Protein AF-A0A2U1T715-F1 (afdb_monomer)

Radius of gyration: 15.3 Å; Cα contacts (8 Å, |Δi|>4): 197; chains: 1; bounding box: 40×22×43 Å

Structure (mmCIF, N/CA/C/O backbone):
data_AF-A0A2U1T715-F1
#
_entry.id   AF-A0A2U1T715-F1
#
loop_
_atom_site.group_PDB
_atom_site.id
_atom_site.type_symbol
_atom_site.label_atom_id
_atom_site.label_alt_id
_atom_site.label_comp_id
_atom_site.label_asym_id
_atom_site.label_entity_id
_atom_site.label_seq_id
_atom_site.pdbx_PDB_ins_code
_atom_site.Cartn_x
_atom_site.Cartn_y
_atom_site.Cartn_z
_atom_site.occupancy
_atom_site.B_iso_or_equiv
_atom_site.auth_seq_id
_atom_site.auth_comp_id
_atom_site.auth_asym_id
_atom_site.auth_atom_id
_atom_site.pdbx_PDB_model_num
ATOM 1 N N . MET A 1 1 ? 4.500 11.982 -8.205 1.00 74.75 1 MET A N 1
ATOM 2 C CA . MET A 1 1 ? 3.132 11.442 -8.316 1.00 74.75 1 MET A CA 1
ATOM 3 C C . MET A 1 1 ? 2.761 10.855 -6.971 1.00 74.75 1 MET A C 1
ATOM 5 O O . MET A 1 1 ? 3.492 10.007 -6.495 1.00 74.75 1 MET A O 1
ATOM 9 N N . GLU A 1 2 ? 1.719 11.355 -6.326 1.00 87.44 2 GLU A N 1
ATOM 10 C CA . GLU A 1 2 ? 1.185 10.848 -5.057 1.00 87.44 2 GLU A CA 1
ATOM 11 C C . GLU A 1 2 ? -0.329 10.751 -5.237 1.00 87.44 2 GLU A C 1
ATOM 13 O O . GLU A 1 2 ? -0.912 11.623 -5.885 1.00 87.44 2 GLU A O 1
ATOM 18 N N 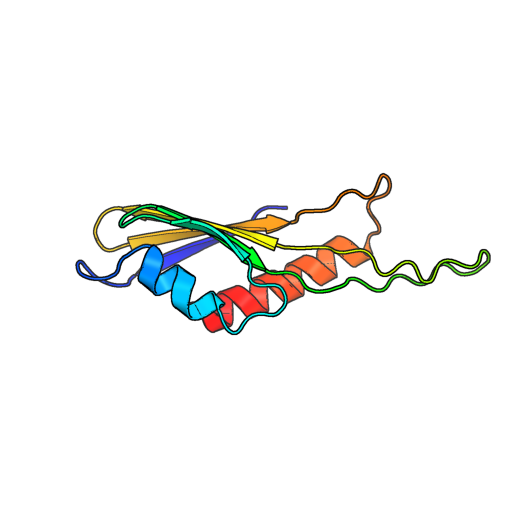. ARG A 1 3 ? -0.958 9.695 -4.716 1.00 91.19 3 ARG A N 1
ATOM 19 C CA . ARG A 1 3 ? -2.415 9.538 -4.763 1.00 91.19 3 ARG A CA 1
ATOM 20 C C . ARG A 1 3 ? -2.954 9.289 -3.370 1.00 91.19 3 ARG A C 1
ATOM 22 O O . ARG A 1 3 ? -2.522 8.351 -2.711 1.00 91.19 3 ARG A O 1
ATOM 29 N N . THR A 1 4 ? -3.938 10.080 -2.964 1.00 93.81 4 THR A N 1
ATOM 30 C CA . THR A 1 4 ? -4.639 9.888 -1.696 1.00 93.81 4 THR A CA 1
ATOM 31 C C . THR A 1 4 ? -6.092 9.529 -1.961 1.00 93.81 4 THR A C 1
ATOM 33 O O . THR A 1 4 ? -6.770 10.211 -2.726 1.00 93.81 4 THR A O 1
ATOM 36 N N . ILE A 1 5 ? -6.563 8.463 -1.319 1.00 93.25 5 ILE A N 1
ATOM 37 C CA . ILE A 1 5 ? -7.972 8.066 -1.301 1.00 93.25 5 ILE A CA 1
ATOM 38 C C . ILE A 1 5 ? -8.496 8.150 0.127 1.00 93.25 5 ILE A C 1
ATOM 40 O O . ILE A 1 5 ? -7.748 7.955 1.084 1.00 93.25 5 ILE A O 1
ATOM 44 N N . THR A 1 6 ? -9.785 8.435 0.272 1.00 92.38 6 THR A N 1
ATOM 45 C CA . THR A 1 6 ? -10.457 8.402 1.573 1.00 92.38 6 THR A CA 1
ATOM 46 C C . THR A 1 6 ? -11.412 7.221 1.594 1.00 92.38 6 THR A C 1
ATOM 48 O O . THR A 1 6 ? -12.193 7.043 0.662 1.00 92.38 6 THR A O 1
ATOM 51 N N . ILE A 1 7 ? -11.320 6.410 2.642 1.00 90.00 7 ILE A N 1
ATOM 52 C CA . ILE A 1 7 ? -12.157 5.234 2.863 1.00 90.00 7 ILE A CA 1
ATOM 53 C C . ILE A 1 7 ? -13.014 5.518 4.089 1.00 90.00 7 ILE A C 1
ATOM 55 O O . ILE A 1 7 ? -12.480 5.853 5.149 1.00 90.00 7 ILE A O 1
ATOM 59 N N . ASP A 1 8 ? -14.329 5.382 3.947 1.00 88.12 8 ASP A N 1
ATOM 60 C CA . ASP A 1 8 ? -15.231 5.353 5.094 1.00 88.12 8 ASP A CA 1
ATOM 61 C C . ASP A 1 8 ? -15.302 3.915 5.601 1.00 88.12 8 ASP A C 1
ATOM 63 O O . ASP A 1 8 ? -15.742 3.014 4.886 1.00 88.12 8 ASP A O 1
ATOM 67 N N . CYS A 1 9 ? -14.784 3.680 6.802 1.00 81.69 9 CYS A N 1
ATOM 68 C CA . CYS A 1 9 ? -14.758 2.349 7.398 1.00 81.69 9 CYS A CA 1
ATOM 69 C C . CYS A 1 9 ? -15.386 2.315 8.799 1.00 81.69 9 CYS A C 1
ATOM 71 O O . CYS A 1 9 ? -15.304 1.306 9.500 1.00 81.69 9 CYS A O 1
ATOM 73 N N . GLY A 1 10 ? -16.074 3.392 9.192 1.00 83.31 10 GLY A N 1
ATOM 74 C CA . GLY A 1 10 ? -16.755 3.491 10.478 1.00 83.31 10 GLY A CA 1
ATOM 75 C C . GLY A 1 10 ? -15.812 3.700 11.669 1.00 83.31 10 GLY A C 1
ATOM 76 O O . GLY A 1 10 ? -14.594 3.809 11.540 1.00 83.31 10 GLY A O 1
ATOM 77 N N . ARG A 1 11 ? -16.391 3.796 12.873 1.00 79.19 11 ARG A N 1
ATOM 78 C CA . ARG A 1 11 ? -15.646 4.114 14.108 1.00 79.19 11 ARG A CA 1
ATOM 79 C C . ARG A 1 11 ? -14.797 2.958 14.649 1.00 79.19 11 ARG A C 1
ATOM 81 O O . ARG A 1 11 ? -13.892 3.218 15.439 1.00 79.19 11 ARG A O 1
ATOM 88 N N . ASP A 1 12 ? -15.019 1.731 14.197 1.00 79.94 12 ASP A N 1
ATOM 89 C CA . ASP A 1 12 ? -14.314 0.555 14.726 1.00 79.94 12 ASP A CA 1
ATOM 90 C C . ASP A 1 12 ? -13.135 0.109 13.846 1.00 79.94 12 ASP A C 1
ATOM 92 O O . ASP A 1 12 ? -12.307 -0.692 14.267 1.00 79.94 12 ASP A O 1
ATOM 96 N N . CYS A 1 13 ? -13.007 0.665 12.641 1.00 82.00 13 CYS A N 1
ATOM 97 C CA . CYS A 1 13 ? -11.948 0.330 11.694 1.00 82.00 13 CYS A CA 1
ATOM 98 C C . CYS A 1 13 ? -10.607 0.961 12.070 1.00 82.00 13 CYS A C 1
ATOM 100 O O . CYS A 1 13 ? -10.483 2.178 12.159 1.00 82.00 13 CYS A O 1
ATOM 102 N N . THR A 1 14 ? -9.568 0.157 12.247 1.00 88.81 14 THR A N 1
ATOM 103 C CA . THR A 1 14 ? -8.212 0.638 12.539 1.00 88.81 14 THR A CA 1
ATOM 104 C C . THR A 1 14 ? -7.379 0.793 11.264 1.00 88.81 14 THR A C 1
ATOM 106 O O . THR A 1 14 ? -7.631 0.150 10.243 1.00 88.81 14 THR A O 1
ATOM 109 N N . ALA A 1 15 ? -6.309 1.590 11.316 1.00 89.25 15 ALA A N 1
ATOM 110 C CA . ALA A 1 15 ? -5.325 1.630 10.233 1.00 89.25 15 ALA A CA 1
ATOM 111 C C . ALA A 1 15 ? -4.711 0.239 9.966 1.00 89.25 15 ALA A C 1
ATOM 113 O O . ALA A 1 15 ? -4.387 -0.093 8.822 1.00 89.25 15 ALA A O 1
ATOM 114 N N . ALA A 1 16 ? -4.615 -0.604 11.001 1.00 88.56 16 ALA A N 1
ATOM 115 C CA . ALA A 1 16 ? -4.182 -1.992 10.885 1.00 88.56 16 ALA A CA 1
ATOM 116 C C . ALA A 1 16 ? -5.173 -2.864 10.089 1.00 88.56 16 ALA A C 1
ATOM 118 O O . ALA A 1 16 ? -4.735 -3.720 9.323 1.00 88.56 16 ALA A O 1
ATOM 119 N N . ASP A 1 17 ? -6.488 -2.642 10.198 1.00 89.44 17 ASP A N 1
ATOM 120 C CA . ASP A 1 17 ? -7.498 -3.353 9.395 1.00 89.44 17 ASP A CA 1
ATOM 121 C C . ASP A 1 17 ? -7.311 -3.107 7.901 1.00 89.44 17 ASP A C 1
ATOM 123 O O . ASP A 1 17 ? -7.289 -4.041 7.096 1.00 89.44 17 ASP A O 1
ATOM 127 N N . ILE A 1 18 ? -7.094 -1.846 7.540 1.00 89.19 18 ILE A N 1
ATOM 128 C CA . ILE A 1 18 ? -6.838 -1.439 6.158 1.00 89.19 18 ILE A CA 1
ATOM 129 C C . ILE A 1 18 ? -5.497 -2.013 5.688 1.00 89.19 18 ILE A C 1
ATOM 131 O O . ILE A 1 18 ? -5.408 -2.588 4.603 1.00 89.19 18 ILE A O 1
ATOM 135 N N . ALA A 1 19 ? -4.460 -1.947 6.528 1.00 90.69 19 ALA A N 1
ATOM 136 C CA . ALA A 1 19 ? -3.158 -2.533 6.225 1.00 90.69 19 ALA A CA 1
ATOM 137 C C . ALA A 1 19 ? -3.221 -4.059 6.037 1.00 90.69 19 ALA A C 1
ATOM 139 O O . ALA A 1 19 ? -2.446 -4.605 5.249 1.00 90.69 19 ALA A O 1
ATOM 140 N N . ARG A 1 20 ? -4.137 -4.755 6.724 1.00 89.56 20 ARG A N 1
ATOM 141 C CA . ARG A 1 20 ? -4.349 -6.201 6.570 1.00 89.56 20 ARG A CA 1
ATOM 142 C C . ARG A 1 20 ? -4.910 -6.570 5.201 1.00 89.56 20 ARG A C 1
ATOM 144 O O . ARG A 1 20 ? -4.466 -7.579 4.657 1.00 89.56 20 ARG A O 1
ATOM 151 N N . LYS A 1 21 ? -5.790 -5.752 4.606 1.00 90.12 21 LYS A N 1
ATOM 152 C CA . LYS A 1 21 ? -6.279 -5.972 3.226 1.00 90.12 21 LYS A CA 1
ATOM 153 C C . LYS A 1 21 ? -5.130 -6.027 2.213 1.00 90.12 21 LYS A C 1
ATOM 155 O O . LYS A 1 21 ? -5.199 -6.757 1.233 1.00 90.12 21 LYS A O 1
ATOM 160 N N . LEU A 1 22 ? -4.044 -5.304 2.488 1.00 90.69 22 LEU A N 1
ATOM 161 C CA . LEU A 1 22 ? -2.875 -5.207 1.615 1.00 90.69 22 LEU A CA 1
ATOM 162 C C . LEU A 1 22 ? -1.903 -6.391 1.748 1.00 90.69 22 LEU A C 1
ATOM 164 O O . LEU A 1 22 ? -0.974 -6.488 0.951 1.00 90.69 22 LEU A O 1
ATOM 168 N N . LYS A 1 23 ? -2.103 -7.313 2.705 1.00 91.06 23 LYS A N 1
ATOM 169 C CA . LYS A 1 23 ? -1.220 -8.483 2.903 1.00 91.06 23 LYS A CA 1
ATOM 170 C C . LYS A 1 23 ? -1.177 -9.431 1.707 1.00 91.06 23 LYS A C 1
ATOM 172 O O . LYS A 1 23 ? -0.174 -10.111 1.520 1.00 91.06 23 LYS A O 1
ATOM 177 N N . SER A 1 24 ? -2.244 -9.476 0.912 1.00 86.81 24 SER A N 1
ATOM 178 C CA . SER A 1 24 ? -2.320 -10.279 -0.315 1.00 86.81 24 SER A CA 1
ATOM 179 C C . SER A 1 24 ? -1.560 -9.659 -1.491 1.00 86.81 24 SER A C 1
ATOM 181 O O . SER A 1 24 ? -1.363 -10.311 -2.515 1.00 86.81 24 SER A O 1
ATOM 183 N N . VAL A 1 25 ? -1.127 -8.402 -1.367 1.00 89.25 25 VAL A N 1
ATOM 184 C CA . VAL A 1 25 ? -0.400 -7.704 -2.421 1.00 89.25 25 VAL A CA 1
ATOM 185 C C . VAL A 1 25 ? 1.056 -8.172 -2.436 1.00 89.25 25 VAL A C 1
ATOM 187 O O . VAL A 1 25 ? 1.713 -8.266 -1.397 1.00 89.25 25 VAL A O 1
ATOM 190 N N . SER A 1 26 ? 1.580 -8.446 -3.632 1.00 86.56 26 SER A N 1
ATOM 191 C CA . SER A 1 26 ? 2.982 -8.815 -3.846 1.00 86.56 26 SER A CA 1
ATOM 192 C C . SER A 1 26 ? 3.937 -7.846 -3.147 1.00 86.56 26 SER A C 1
ATOM 194 O O . SER A 1 26 ? 3.736 -6.631 -3.131 1.00 86.56 26 SER A O 1
ATOM 196 N N . GLY A 1 27 ? 4.991 -8.391 -2.536 1.00 84.25 27 GLY A N 1
ATOM 197 C CA . GLY A 1 27 ? 6.026 -7.592 -1.881 1.00 84.25 27 GLY A CA 1
ATOM 198 C C . GLY A 1 27 ? 5.556 -6.815 -0.647 1.00 84.25 27 GLY A C 1
ATOM 199 O O . GLY A 1 27 ? 6.226 -5.850 -0.268 1.00 84.25 27 GLY A O 1
ATOM 200 N N . TYR A 1 28 ? 4.433 -7.210 -0.031 1.00 90.50 28 TYR A N 1
ATOM 201 C CA . TYR A 1 28 ? 3.947 -6.610 1.208 1.00 90.50 28 TYR A CA 1
ATOM 202 C C . TYR A 1 28 ? 5.011 -6.642 2.316 1.00 90.50 28 TYR A C 1
ATOM 204 O O . TYR A 1 28 ? 5.592 -7.679 2.642 1.00 90.50 28 TYR A O 1
ATOM 212 N N . ARG A 1 29 ? 5.259 -5.481 2.918 1.00 90.38 29 ARG A N 1
ATOM 213 C CA . ARG A 1 29 ? 6.188 -5.286 4.030 1.00 90.38 29 ARG A CA 1
ATOM 214 C C . ARG A 1 29 ? 5.673 -4.201 4.959 1.00 90.38 29 ARG A C 1
ATOM 216 O O . ARG A 1 29 ? 5.619 -3.028 4.587 1.00 90.38 29 ARG A O 1
ATOM 223 N N . GLU A 1 30 ? 5.376 -4.581 6.191 1.00 92.19 30 GLU A N 1
ATOM 224 C CA . GLU A 1 30 ? 5.035 -3.648 7.262 1.00 92.19 30 GLU A CA 1
ATOM 225 C C . GLU A 1 30 ? 6.273 -2.812 7.634 1.00 92.19 30 GLU A C 1
ATOM 227 O O . GLU A 1 30 ? 7.397 -3.320 7.699 1.00 92.19 30 GLU A O 1
ATOM 232 N N . LYS A 1 31 ? 6.091 -1.500 7.817 1.00 91.69 31 LYS A N 1
ATOM 233 C CA . LYS A 1 31 ? 7.149 -0.584 8.278 1.00 91.69 31 LYS A CA 1
ATOM 234 C C . LYS A 1 31 ? 6.842 0.009 9.640 1.00 91.69 31 LYS A C 1
ATOM 236 O O . LYS A 1 31 ? 7.742 0.135 10.458 1.00 91.69 31 LYS A O 1
ATOM 241 N N . SER A 1 32 ? 5.593 0.388 9.857 1.00 90.94 32 SER A N 1
ATOM 242 C CA . SER A 1 32 ? 5.084 0.889 11.127 1.00 90.94 32 SER A CA 1
ATOM 243 C C . SER A 1 32 ? 3.587 0.628 11.149 1.00 90.94 32 SER A C 1
ATOM 245 O O . SER A 1 32 ? 2.947 0.725 10.105 1.00 90.94 32 SER A O 1
ATOM 247 N N . MET A 1 33 ? 3.031 0.261 12.296 1.00 91.19 33 MET A N 1
ATOM 248 C CA . MET A 1 33 ? 1.606 -0.016 12.415 1.00 91.19 33 MET A CA 1
ATOM 249 C C . MET A 1 33 ? 1.156 0.228 13.850 1.00 91.19 33 MET A C 1
ATOM 251 O O . MET A 1 33 ? 1.742 -0.306 14.789 1.00 91.19 33 MET A O 1
ATOM 255 N N . ASN A 1 34 ? 0.128 1.051 14.000 1.00 88.69 34 ASN A N 1
ATOM 256 C CA . ASN A 1 34 ? -0.615 1.275 15.228 1.00 88.69 34 ASN A CA 1
ATOM 257 C C . ASN A 1 34 ? -2.111 1.448 14.879 1.00 88.69 34 ASN A C 1
ATOM 259 O O . ASN A 1 34 ? -2.520 1.210 13.739 1.00 88.69 34 ASN A O 1
ATOM 263 N N . THR A 1 35 ? -2.935 1.811 15.862 1.00 85.69 35 THR A N 1
ATOM 264 C CA . THR A 1 35 ? -4.396 1.907 15.703 1.00 85.69 35 THR A CA 1
ATOM 265 C C . THR A 1 35 ? -4.825 2.950 14.668 1.00 85.69 35 THR A C 1
ATOM 267 O O . THR A 1 35 ? -5.721 2.675 13.870 1.00 85.69 35 THR A O 1
ATOM 270 N N . ASP A 1 36 ? -4.161 4.107 14.637 1.00 89.88 36 ASP A N 1
ATOM 271 C CA . ASP A 1 36 ? -4.572 5.262 13.824 1.00 89.88 36 ASP A CA 1
ATOM 272 C C . ASP A 1 36 ? -3.675 5.492 12.606 1.00 89.88 36 ASP A C 1
ATOM 274 O O . ASP A 1 36 ? -4.030 6.215 11.682 1.00 89.88 36 ASP A O 1
ATOM 278 N N . HIS A 1 37 ? -2.509 4.861 12.567 1.00 91.44 37 HIS A N 1
ATOM 279 C CA . HIS A 1 37 ? -1.506 5.056 11.542 1.00 91.44 37 HIS A CA 1
ATOM 280 C C . HIS A 1 37 ? -0.824 3.740 11.170 1.00 91.44 37 HIS A C 1
ATOM 282 O O . HIS A 1 37 ? -0.323 2.999 12.017 1.00 91.44 37 HIS A O 1
ATOM 288 N N . ALA A 1 38 ? -0.737 3.472 9.872 1.00 93.56 38 ALA A N 1
ATOM 289 C CA . ALA A 1 38 ? 0.013 2.343 9.348 1.00 93.56 38 ALA A CA 1
ATOM 290 C C . ALA A 1 38 ? 0.805 2.749 8.108 1.00 93.56 38 ALA A C 1
ATOM 292 O O . ALA A 1 38 ? 0.321 3.457 7.233 1.00 93.56 38 ALA A O 1
ATOM 293 N N . VAL A 1 39 ? 2.039 2.269 8.016 1.00 94.50 39 VAL A N 1
ATOM 294 C CA . VAL A 1 39 ? 2.890 2.408 6.840 1.00 94.50 39 VAL A CA 1
ATOM 295 C C . VAL A 1 39 ? 3.284 1.023 6.385 1.00 94.50 39 VAL A C 1
ATOM 297 O O . VAL A 1 39 ? 3.976 0.287 7.096 1.00 94.50 39 VAL A O 1
ATOM 300 N N . VAL A 1 40 ? 2.899 0.698 5.160 1.00 93.88 40 VAL A N 1
ATOM 301 C CA . VAL A 1 40 ? 3.281 -0.544 4.497 1.00 93.88 40 VAL A CA 1
ATOM 302 C C . VAL A 1 40 ? 3.954 -0.230 3.170 1.00 93.88 40 VAL A C 1
ATOM 304 O O . VAL A 1 40 ? 3.813 0.853 2.599 1.00 93.88 40 VAL A O 1
ATOM 307 N N . LYS A 1 41 ? 4.747 -1.173 2.683 1.00 91.75 41 LYS A N 1
ATOM 308 C CA . LYS A 1 41 ? 5.235 -1.185 1.310 1.00 91.75 41 LYS A CA 1
ATOM 309 C C . LYS A 1 41 ? 4.638 -2.380 0.605 1.00 91.75 41 LYS A C 1
ATOM 311 O O . LYS A 1 41 ? 4.578 -3.445 1.200 1.00 91.75 41 LYS A O 1
ATOM 316 N N . VAL A 1 42 ? 4.258 -2.204 -0.644 1.00 88.50 42 VAL A N 1
ATOM 317 C CA . VAL A 1 42 ? 3.893 -3.289 -1.553 1.00 88.50 42 VAL A CA 1
ATOM 318 C C . VAL A 1 42 ? 4.815 -3.199 -2.761 1.00 88.50 42 VAL A C 1
ATOM 320 O O . VAL A 1 42 ? 5.220 -2.105 -3.139 1.00 88.50 42 VAL A O 1
ATOM 323 N N . GLY A 1 43 ? 5.265 -4.326 -3.296 1.00 72.94 43 GLY A N 1
ATOM 324 C CA . GLY A 1 43 ? 6.404 -4.395 -4.204 1.00 72.94 43 GLY A CA 1
ATOM 325 C C . GLY A 1 43 ? 6.130 -5.268 -5.412 1.00 72.94 43 GLY A C 1
ATOM 326 O O . GLY A 1 43 ? 6.294 -6.482 -5.335 1.00 72.94 43 GLY A O 1
ATOM 327 N N . SER A 1 44 ? 5.790 -4.626 -6.527 1.00 74.94 44 SER A N 1
ATOM 328 C CA . SER A 1 44 ? 5.838 -5.221 -7.861 1.00 74.94 44 SER A CA 1
ATOM 329 C C . SER A 1 44 ? 7.196 -4.920 -8.509 1.00 74.94 44 SER A C 1
ATOM 331 O O . SER A 1 44 ? 7.796 -3.860 -8.289 1.00 74.94 44 SER A O 1
ATOM 333 N N . GLU A 1 45 ? 7.716 -5.869 -9.284 1.00 73.12 45 GLU A N 1
ATOM 334 C CA . GLU A 1 45 ? 8.917 -5.654 -10.089 1.00 73.12 45 GLU A CA 1
ATOM 335 C C . GLU A 1 45 ? 8.540 -4.913 -11.372 1.00 73.12 45 GLU A C 1
ATOM 337 O O . GLU A 1 45 ? 7.610 -5.307 -12.075 1.00 73.12 45 GLU A O 1
ATOM 342 N N . PHE A 1 46 ? 9.270 -3.844 -11.692 1.00 73.25 46 PHE A N 1
ATOM 343 C CA . PHE A 1 46 ? 9.147 -3.189 -12.986 1.00 73.25 46 PHE A CA 1
ATOM 344 C C . PHE A 1 46 ? 10.236 -3.727 -13.911 1.00 73.25 46 PHE A C 1
ATOM 346 O O . PHE A 1 46 ? 11.429 -3.483 -13.702 1.00 73.25 46 PHE A O 1
ATOM 353 N N . MET A 1 47 ? 9.827 -4.466 -14.941 1.00 67.81 47 MET A N 1
ATOM 354 C CA . MET A 1 47 ? 10.737 -4.944 -15.977 1.00 67.81 47 MET A CA 1
ATOM 355 C C . MET A 1 47 ? 10.830 -3.906 -17.096 1.00 67.81 47 MET A C 1
ATOM 357 O O . MET A 1 47 ? 9.896 -3.718 -17.875 1.00 67.81 47 MET A O 1
ATOM 361 N N . ALA A 1 48 ? 11.983 -3.249 -17.203 1.00 63.81 48 ALA A N 1
ATOM 362 C CA . ALA A 1 48 ? 12.313 -2.400 -18.339 1.00 63.81 48 ALA A CA 1
ATOM 363 C C . ALA A 1 48 ? 13.324 -3.123 -19.231 1.00 63.81 48 ALA A C 1
ATOM 365 O O . ALA A 1 48 ? 14.319 -3.648 -18.741 1.00 63.81 48 ALA A O 1
ATOM 366 N N . ARG A 1 49 ? 13.094 -3.118 -20.546 1.00 58.53 49 ARG A N 1
ATOM 367 C CA . ARG A 1 49 ? 14.083 -3.562 -21.532 1.00 58.53 49 ARG A CA 1
ATOM 368 C C . ARG A 1 49 ? 14.586 -2.341 -22.289 1.00 58.53 49 ARG A C 1
ATOM 370 O O . ARG A 1 49 ? 13.798 -1.682 -22.966 1.00 58.53 49 ARG A O 1
ATOM 377 N N . MET A 1 50 ? 15.878 -2.046 -22.181 1.00 56.09 50 MET A N 1
ATOM 378 C CA . MET A 1 50 ? 16.537 -1.078 -23.060 1.00 56.09 50 MET A CA 1
ATOM 379 C C . MET A 1 50 ? 17.077 -1.799 -24.297 1.00 56.09 50 MET A C 1
ATOM 381 O O . MET A 1 50 ? 17.680 -2.867 -24.196 1.00 56.09 50 MET A O 1
ATOM 385 N N . ILE A 1 51 ? 16.813 -1.244 -25.479 1.00 54.06 51 ILE A N 1
ATOM 386 C CA . ILE A 1 51 ? 17.329 -1.770 -26.747 1.00 54.06 51 ILE A CA 1
ATOM 387 C C . ILE A 1 51 ? 18.740 -1.196 -26.937 1.00 54.06 51 ILE A C 1
ATOM 389 O O . ILE A 1 51 ? 18.895 0.019 -26.963 1.00 54.06 51 ILE A O 1
ATOM 393 N N . GLY A 1 52 ? 19.755 -2.060 -27.055 1.00 55.19 52 GLY A N 1
ATOM 394 C CA . GLY A 1 52 ? 21.128 -1.680 -27.431 1.00 55.19 52 GLY A CA 1
ATOM 395 C C . GLY A 1 52 ? 22.222 -1.987 -26.401 1.00 55.19 52 GLY A C 1
ATOM 396 O O . GLY A 1 52 ? 23.374 -2.143 -26.785 1.00 55.19 52 GLY A O 1
ATOM 397 N N . VAL A 1 53 ? 21.885 -2.155 -25.120 1.00 50.06 53 VAL A N 1
ATOM 398 C CA . VAL A 1 53 ? 22.826 -2.568 -24.062 1.00 50.06 53 VAL A CA 1
ATOM 399 C C . VAL A 1 53 ? 22.087 -3.530 -23.135 1.00 50.06 53 VAL A C 1
ATOM 401 O O . VAL A 1 53 ? 20.966 -3.240 -22.723 1.00 50.06 53 VAL A O 1
ATOM 404 N N . TYR A 1 54 ? 22.671 -4.697 -22.855 1.00 48.28 54 TYR A N 1
ATOM 405 C CA . TYR A 1 54 ? 22.116 -5.722 -21.962 1.00 48.28 54 TYR A CA 1
ATOM 406 C C . TYR A 1 54 ? 21.682 -5.127 -20.619 1.00 48.28 54 TYR A C 1
ATOM 408 O O . TYR A 1 54 ? 22.519 -4.926 -19.747 1.00 48.28 54 TYR A O 1
ATOM 416 N N . ILE A 1 55 ? 20.388 -4.868 -20.427 1.00 51.19 55 ILE A N 1
ATOM 417 C CA . ILE A 1 55 ? 19.844 -4.487 -19.121 1.00 51.19 55 ILE A CA 1
ATOM 418 C C . ILE A 1 55 ? 18.468 -5.145 -18.968 1.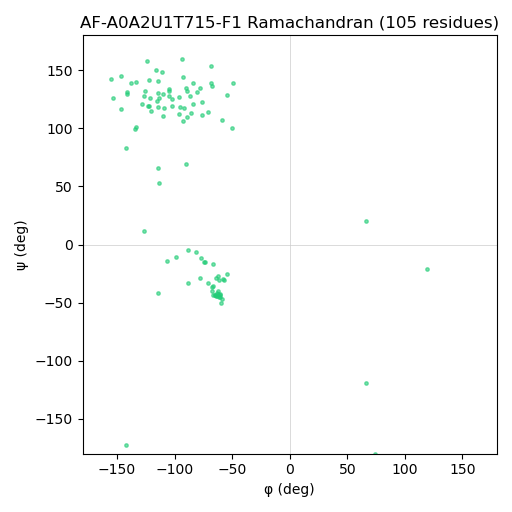00 51.19 55 ILE A C 1
ATOM 420 O O . ILE A 1 55 ? 17.430 -4.548 -19.241 1.00 51.19 55 ILE A O 1
ATOM 424 N N . THR A 1 56 ? 18.474 -6.410 -18.544 1.00 51.44 56 THR A N 1
ATOM 425 C CA . THR A 1 56 ? 17.382 -7.026 -17.776 1.00 51.44 56 THR A CA 1
ATOM 426 C C . THR A 1 56 ? 17.688 -6.804 -16.301 1.00 51.44 56 THR A C 1
ATOM 428 O O . THR A 1 56 ? 18.085 -7.723 -15.589 1.00 51.44 56 THR A O 1
ATOM 431 N N . THR A 1 57 ? 17.609 -5.561 -15.838 1.00 56.38 57 THR A N 1
ATOM 432 C CA . THR A 1 57 ? 17.687 -5.305 -14.400 1.00 56.38 57 THR A CA 1
ATOM 433 C C . THR A 1 57 ? 16.261 -5.289 -13.893 1.00 56.38 57 THR A C 1
ATOM 435 O O . THR A 1 57 ? 15.521 -4.347 -14.172 1.00 56.38 57 THR A O 1
ATOM 438 N N . ASN A 1 58 ? 15.859 -6.347 -13.187 1.00 61.94 58 ASN A N 1
ATOM 439 C CA . ASN A 1 58 ? 14.627 -6.319 -12.409 1.00 61.94 58 ASN A CA 1
ATOM 440 C C . ASN A 1 58 ? 14.771 -5.173 -11.411 1.00 61.94 58 ASN A C 1
ATOM 442 O O . ASN A 1 58 ? 15.579 -5.236 -10.482 1.00 61.94 58 ASN A O 1
ATOM 446 N N . TYR A 1 59 ? 14.052 -4.082 -11.657 1.00 70.50 59 TYR A N 1
ATOM 447 C CA . TYR A 1 59 ? 14.086 -2.930 -10.785 1.00 70.50 59 TYR A CA 1
ATOM 448 C C . TYR A 1 59 ? 12.909 -3.038 -9.817 1.00 70.50 59 TYR A C 1
ATOM 450 O O . TYR A 1 59 ? 11.744 -3.064 -10.219 1.00 70.50 59 TYR A O 1
ATOM 458 N N . THR A 1 60 ? 13.204 -3.118 -8.519 1.00 72.44 60 THR A N 1
ATOM 459 C CA . THR A 1 60 ? 12.153 -3.127 -7.502 1.00 72.44 60 THR A CA 1
ATOM 460 C C . THR A 1 60 ? 11.537 -1.732 -7.422 1.00 72.44 60 THR A C 1
ATOM 462 O O . THR A 1 60 ? 12.188 -0.784 -6.970 1.00 72.44 60 THR A O 1
ATOM 465 N N . ALA A 1 61 ? 10.266 -1.609 -7.802 1.00 79.31 61 ALA A N 1
ATOM 466 C CA . ALA A 1 61 ? 9.515 -0.357 -7.803 1.00 79.31 61 ALA A CA 1
ATOM 467 C C . ALA A 1 61 ? 8.355 -0.408 -6.787 1.00 79.31 61 ALA A C 1
ATOM 469 O O . ALA A 1 61 ? 7.192 -0.414 -7.188 1.00 79.31 61 ALA A O 1
ATOM 470 N N . PRO A 1 62 ? 8.625 -0.494 -5.466 1.00 86.56 62 PRO A N 1
ATOM 471 C CA . PRO A 1 62 ? 7.547 -0.626 -4.504 1.00 86.56 62 PRO A CA 1
ATOM 472 C C . PRO A 1 62 ? 6.695 0.640 -4.405 1.00 86.56 62 PRO A C 1
ATOM 474 O O . PRO A 1 62 ? 7.183 1.755 -4.578 1.00 86.56 62 PRO A O 1
ATOM 477 N N . VAL A 1 63 ? 5.437 0.477 -4.021 1.00 89.56 63 VAL A N 1
ATOM 478 C CA . VAL A 1 63 ? 4.550 1.549 -3.575 1.00 89.56 63 VAL A CA 1
ATOM 479 C C . VAL A 1 63 ? 4.590 1.603 -2.051 1.00 89.56 63 VAL A C 1
ATOM 481 O O . VAL A 1 63 ? 4.392 0.597 -1.369 1.00 89.56 63 VAL A O 1
ATOM 484 N N . LYS A 1 64 ? 4.868 2.781 -1.494 1.00 92.81 64 LYS A N 1
ATOM 485 C CA . LYS A 1 64 ? 4.684 3.063 -0.069 1.00 92.81 64 LYS A CA 1
ATOM 486 C C . LYS A 1 64 ? 3.243 3.507 0.135 1.00 92.81 64 LYS A C 1
ATOM 488 O O . LYS A 1 64 ? 2.801 4.448 -0.511 1.00 92.81 64 LYS A O 1
ATOM 493 N N . ILE A 1 65 ? 2.553 2.865 1.063 1.00 92.88 65 ILE A N 1
ATOM 494 C CA . ILE A 1 65 ? 1.183 3.191 1.437 1.00 92.88 65 ILE A CA 1
ATOM 495 C C . ILE A 1 65 ? 1.222 3.680 2.882 1.00 92.88 65 ILE A C 1
ATOM 497 O O . ILE A 1 65 ? 1.658 2.948 3.771 1.00 92.88 65 ILE A O 1
ATOM 501 N N . ALA A 1 66 ? 0.827 4.929 3.098 1.00 94.69 66 ALA A N 1
ATOM 502 C CA . ALA A 1 66 ? 0.619 5.515 4.412 1.00 94.69 66 ALA A CA 1
ATOM 503 C C . ALA A 1 66 ? -0.886 5.618 4.658 1.00 94.69 66 ALA A C 1
ATOM 505 O O . ALA A 1 66 ? -1.617 6.141 3.828 1.00 94.69 66 ALA A O 1
ATOM 506 N N . ILE A 1 67 ? -1.344 5.092 5.780 1.00 93.25 67 ILE A N 1
ATOM 507 C CA . ILE A 1 67 ? -2.741 5.069 6.193 1.00 9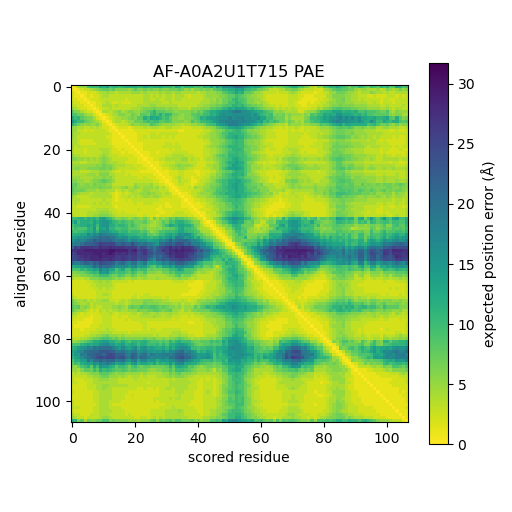3.25 67 ILE A CA 1
ATOM 508 C C . ILE A 1 67 ? -2.808 5.920 7.449 1.00 93.25 67 ILE A C 1
ATOM 510 O O . ILE A 1 67 ? -2.081 5.642 8.400 1.00 93.25 67 ILE A O 1
ATOM 514 N N . ASN A 1 68 ? -3.649 6.945 7.440 1.00 93.19 68 ASN A N 1
ATOM 515 C CA . ASN A 1 68 ? -3.896 7.807 8.584 1.00 93.19 68 ASN A CA 1
ATOM 516 C C . ASN A 1 68 ? -5.401 7.889 8.836 1.00 93.19 68 ASN A C 1
ATOM 518 O O . ASN A 1 68 ? -6.170 8.276 7.956 1.00 93.19 68 ASN A O 1
ATOM 522 N N . ARG A 1 69 ? -5.820 7.493 10.030 1.00 89.94 69 ARG A N 1
ATOM 523 C CA . ARG A 1 69 ? -7.208 7.487 10.456 1.00 89.94 69 ARG A CA 1
ATOM 524 C C . ARG A 1 69 ? -7.557 8.822 11.104 1.00 89.94 69 ARG A C 1
ATOM 526 O O . ARG A 1 69 ? -6.845 9.320 11.969 1.00 89.94 69 ARG A O 1
ATOM 533 N N . ASN A 1 70 ? -8.711 9.357 10.730 1.00 87.12 70 ASN A N 1
ATOM 534 C CA . ASN A 1 70 ? -9.320 10.512 11.363 1.00 87.12 70 ASN A CA 1
ATOM 535 C C . ASN A 1 70 ? -10.813 10.240 11.606 1.00 87.12 70 ASN A C 1
ATOM 537 O O . ASN A 1 70 ? -11.638 10.297 10.693 1.00 87.12 70 ASN A O 1
ATOM 541 N N . GLY A 1 71 ? -11.173 9.902 12.846 1.00 85.25 71 GLY A N 1
ATOM 542 C CA . GLY A 1 71 ? -12.562 9.606 13.198 1.00 85.25 71 GLY A CA 1
ATOM 543 C C . GLY A 1 71 ? -13.073 8.336 12.511 1.00 85.25 71 GLY A C 1
ATOM 544 O O . GLY A 1 71 ? -12.546 7.259 12.772 1.00 85.25 71 GLY A O 1
ATOM 545 N N . SER A 1 72 ? -14.117 8.440 11.686 1.00 86.81 72 SER A N 1
ATOM 546 C CA . SER A 1 72 ? -14.682 7.317 10.910 1.00 86.81 72 SER A CA 1
ATOM 547 C C . SER A 1 72 ? -14.033 7.117 9.537 1.00 86.81 72 SER A C 1
ATOM 549 O O . SER A 1 72 ? -14.368 6.170 8.829 1.00 86.81 72 SER A O 1
ATOM 551 N N . GLN A 1 73 ? -13.118 8.008 9.153 1.00 89.88 73 GLN A N 1
ATOM 552 C CA . GLN A 1 73 ? -12.481 7.996 7.845 1.00 89.88 73 GLN A CA 1
ATOM 553 C C . GLN A 1 73 ? -11.011 7.610 7.961 1.00 89.88 73 GLN A C 1
ATOM 555 O O . GLN A 1 73 ? -10.333 7.935 8.937 1.00 89.88 73 GLN A O 1
ATOM 560 N N . ALA A 1 74 ? -10.504 6.946 6.931 1.00 90.88 74 ALA A N 1
ATOM 561 C CA . ALA A 1 74 ? -9.087 6.690 6.763 1.00 90.88 74 ALA A CA 1
ATOM 562 C C . ALA A 1 74 ? -8.595 7.293 5.452 1.00 90.88 74 ALA A C 1
ATOM 564 O O . ALA A 1 74 ? -9.125 7.009 4.377 1.00 90.88 74 ALA A O 1
ATOM 565 N N . HIS A 1 75 ? -7.552 8.106 5.545 1.00 93.44 75 HIS A N 1
ATOM 566 C CA . HIS A 1 75 ? -6.836 8.651 4.406 1.00 93.44 75 HIS A CA 1
ATOM 567 C C . HIS A 1 75 ? -5.679 7.719 4.068 1.00 93.44 75 HIS A C 1
ATOM 569 O O . HIS A 1 75 ? -4.783 7.492 4.883 1.00 93.44 75 HIS A O 1
ATOM 575 N N . VAL A 1 76 ? -5.714 7.155 2.867 1.00 93.56 76 VAL A N 1
ATOM 576 C CA . VAL A 1 76 ? -4.695 6.242 2.364 1.00 93.56 76 VAL A CA 1
ATOM 577 C C . VAL A 1 76 ? -3.917 6.942 1.263 1.00 93.56 76 VAL A C 1
ATOM 579 O O . VAL A 1 76 ? -4.438 7.174 0.175 1.00 93.56 76 VAL A O 1
ATOM 582 N N . THR A 1 77 ? -2.661 7.259 1.546 1.00 95.00 77 THR A N 1
ATOM 583 C CA . THR A 1 77 ? -1.728 7.928 0.642 1.00 95.00 77 THR A CA 1
ATOM 584 C C . THR A 1 77 ? -0.754 6.917 0.045 1.00 95.00 77 THR A C 1
ATOM 586 O O . THR A 1 77 ? 0.024 6.275 0.753 1.00 95.00 77 THR A O 1
ATOM 589 N N . MET A 1 78 ? -0.775 6.791 -1.276 1.00 93.69 78 MET A N 1
ATOM 590 C CA . MET A 1 78 ? 0.083 5.934 -2.083 1.00 93.69 78 MET A CA 1
ATOM 591 C C . MET A 1 78 ? 1.179 6.772 -2.743 1.00 93.69 78 MET A C 1
ATOM 593 O O . MET A 1 78 ? 0.909 7.744 -3.450 1.00 93.69 78 MET A O 1
ATOM 597 N N . MET A 1 79 ? 2.430 6.379 -2.519 1.00 91.75 79 MET A N 1
ATOM 598 C CA . MET A 1 79 ? 3.620 7.046 -3.040 1.00 91.75 79 MET A CA 1
ATOM 599 C C . MET A 1 79 ? 4.497 6.040 -3.791 1.00 91.75 79 MET A C 1
ATOM 601 O O . MET A 1 79 ? 4.804 4.972 -3.247 1.00 91.75 79 MET A O 1
ATOM 605 N N . PRO A 1 80 ? 4.970 6.365 -5.002 1.00 88.94 80 PRO A N 1
ATOM 606 C CA . PRO A 1 80 ? 5.911 5.527 -5.713 1.00 88.94 80 PRO A CA 1
ATOM 607 C C . PRO A 1 80 ? 7.248 5.567 -4.971 1.00 88.94 80 PRO A C 1
ATOM 609 O O . PRO A 1 80 ? 7.693 6.616 -4.503 1.00 88.94 80 PRO A O 1
ATOM 612 N N . THR A 1 81 ? 7.911 4.422 -4.851 1.00 83.06 81 THR A N 1
ATOM 613 C CA . THR A 1 81 ? 9.275 4.364 -4.329 1.00 83.06 81 THR A CA 1
ATOM 614 C C . THR A 1 81 ? 10.178 3.754 -5.380 1.00 83.06 81 THR A C 1
ATOM 616 O O . THR A 1 81 ? 10.034 2.597 -5.760 1.00 83.06 81 THR A O 1
ATOM 619 N N . TYR A 1 82 ? 11.118 4.549 -5.873 1.00 72.62 82 TYR A N 1
ATOM 620 C CA . TYR A 1 82 ? 12.136 4.078 -6.792 1.00 72.62 82 TYR A CA 1
ATOM 621 C C . TYR A 1 82 ? 13.458 4.817 -6.564 1.00 72.62 82 TYR A C 1
ATOM 623 O O . TYR A 1 82 ? 13.498 5.985 -6.194 1.00 72.62 82 TYR A O 1
ATOM 631 N N . LYS A 1 83 ? 14.548 4.083 -6.750 1.00 61.50 83 LYS A N 1
ATOM 632 C CA . LYS A 1 83 ? 15.954 4.464 -6.735 1.00 61.50 83 LYS A CA 1
ATOM 633 C C . LYS A 1 83 ? 16.501 4.277 -8.152 1.00 61.50 83 LYS A C 1
ATOM 635 O O . LYS A 1 83 ? 17.469 3.552 -8.357 1.00 61.50 83 LYS A O 1
ATOM 640 N N . VAL A 1 84 ? 15.839 4.865 -9.144 1.00 63.50 84 VAL A N 1
ATOM 641 C CA . VAL A 1 84 ? 16.418 4.990 -10.485 1.00 63.50 84 VAL A CA 1
ATOM 642 C C . VAL A 1 84 ? 16.852 6.430 -10.692 1.00 63.50 84 VAL A C 1
ATOM 644 O O . VAL A 1 84 ? 16.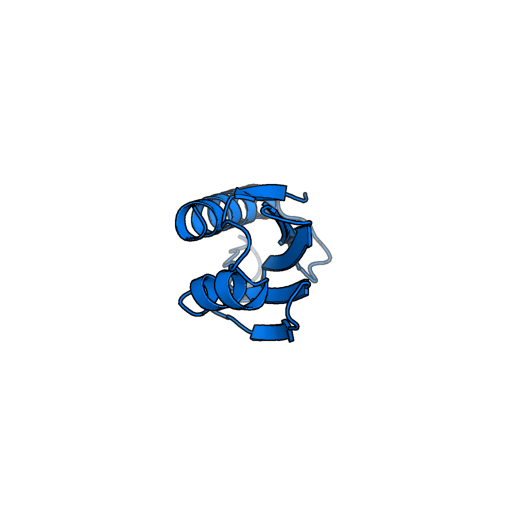095 7.353 -10.409 1.00 63.50 84 VAL A O 1
ATOM 647 N N . ALA A 1 85 ? 18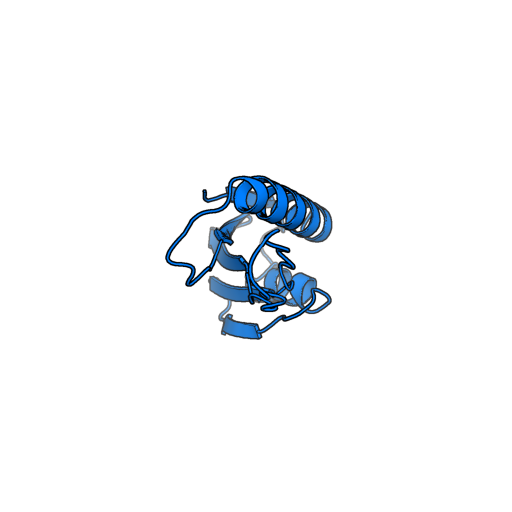.080 6.610 -11.181 1.00 56.72 85 ALA A N 1
ATOM 648 C CA . ALA A 1 85 ? 18.605 7.917 -11.577 1.00 56.72 85 ALA A CA 1
ATOM 649 C C . ALA A 1 85 ? 17.871 8.493 -12.805 1.00 56.72 85 ALA A C 1
ATOM 651 O O . ALA A 1 85 ? 17.945 9.689 -13.063 1.00 56.72 85 ALA A O 1
ATOM 652 N N . TYR A 1 86 ? 17.137 7.645 -13.535 1.00 57.34 86 TYR A N 1
ATOM 653 C CA . TYR A 1 86 ? 16.386 8.002 -14.730 1.00 57.34 86 TYR A CA 1
ATOM 654 C C . TYR A 1 86 ? 14.913 7.632 -14.557 1.00 57.34 86 TYR A C 1
ATOM 656 O O . TYR A 1 86 ? 14.573 6.462 -14.375 1.00 57.34 86 TYR A O 1
ATOM 664 N N . ALA A 1 87 ? 14.035 8.632 -14.627 1.00 57.50 87 ALA A N 1
ATOM 665 C CA . ALA A 1 87 ? 12.599 8.418 -14.730 1.00 57.50 87 ALA A CA 1
ATOM 666 C C . ALA A 1 87 ? 12.273 8.000 -16.171 1.00 57.50 87 ALA A C 1
ATOM 668 O O . ALA A 1 87 ? 12.424 8.791 -17.100 1.00 57.50 87 ALA A O 1
ATOM 669 N N . PHE A 1 88 ? 11.857 6.750 -16.378 1.00 66.31 88 PHE A N 1
ATOM 670 C C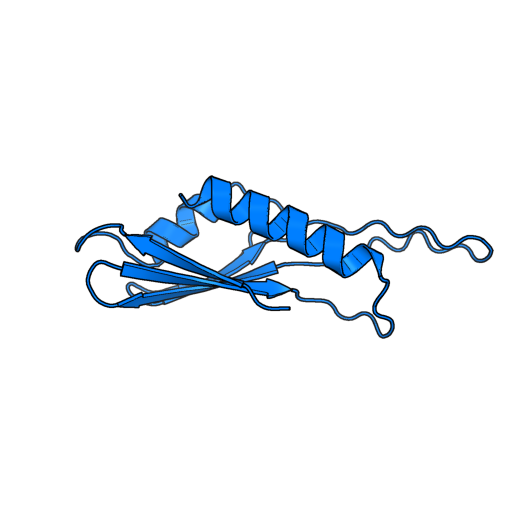A . PHE A 1 88 ? 11.363 6.331 -17.691 1.00 66.31 88 PHE A CA 1
ATOM 671 C C . PHE A 1 88 ? 9.881 6.712 -17.803 1.00 66.31 88 PHE A C 1
ATOM 673 O O . PHE A 1 88 ? 9.140 6.453 -16.857 1.00 66.31 88 PHE A O 1
ATOM 680 N N . PRO A 1 89 ? 9.397 7.215 -18.953 1.00 67.75 89 PRO A N 1
ATOM 681 C CA . PRO A 1 89 ? 7.980 7.563 -19.139 1.00 67.75 89 PRO A CA 1
ATOM 682 C C . PRO A 1 89 ? 7.001 6.417 -18.820 1.00 67.75 89 PRO A C 1
ATOM 684 O O . PRO A 1 89 ? 5.857 6.636 -18.445 1.00 67.75 89 PRO A O 1
ATOM 687 N N . LYS A 1 90 ? 7.458 5.162 -18.926 1.00 73.94 90 LYS A N 1
ATOM 688 C CA . LYS A 1 90 ?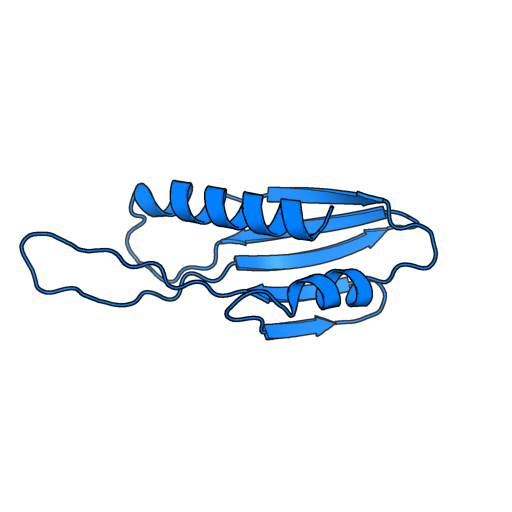 6.670 3.968 -18.587 1.00 73.94 90 LYS A CA 1
ATOM 689 C C . LYS A 1 90 ? 6.477 3.748 -17.075 1.00 73.94 90 LYS A C 1
ATOM 691 O O . LYS A 1 90 ? 5.601 2.969 -16.713 1.00 73.94 90 LYS A O 1
ATOM 696 N N . PHE A 1 91 ? 7.250 4.412 -16.207 1.00 77.56 91 PHE A N 1
ATOM 697 C CA . PHE A 1 91 ? 7.080 4.316 -14.749 1.00 77.56 91 PHE A CA 1
ATOM 698 C C . PHE A 1 91 ? 5.775 4.950 -14.285 1.00 77.56 91 PHE A C 1
ATOM 700 O O . PHE A 1 91 ? 5.122 4.390 -13.414 1.00 77.56 91 PHE A O 1
ATOM 707 N N . GLU A 1 92 ? 5.385 6.087 -14.865 1.00 81.06 92 GLU A N 1
ATOM 708 C CA . GLU A 1 92 ? 4.142 6.766 -14.486 1.00 81.06 92 GLU A CA 1
ATOM 709 C C . GLU A 1 92 ? 2.946 5.851 -14.724 1.00 81.06 92 GLU A C 1
ATOM 711 O O . GLU A 1 92 ? 2.197 5.573 -13.795 1.00 81.06 92 GLU A O 1
ATOM 716 N N . ARG A 1 93 ? 2.844 5.272 -15.926 1.00 84.94 93 ARG A N 1
ATOM 717 C CA . ARG A 1 93 ? 1.770 4.328 -16.254 1.00 84.94 93 ARG A CA 1
ATOM 718 C C . ARG A 1 93 ? 1.780 3.085 -15.361 1.00 84.94 93 ARG A C 1
ATOM 720 O O . ARG A 1 93 ? 0.730 2.680 -14.887 1.00 84.94 93 ARG A O 1
ATOM 727 N N . PHE A 1 94 ? 2.954 2.516 -15.089 1.00 85.94 94 PHE A N 1
ATOM 728 C CA . PHE A 1 94 ? 3.071 1.374 -14.179 1.00 85.94 94 PHE A CA 1
ATOM 729 C C . PHE A 1 94 ? 2.549 1.691 -12.771 1.00 85.94 94 PHE A C 1
ATOM 731 O O . PHE A 1 94 ? 1.791 0.911 -12.203 1.00 85.94 94 PHE A O 1
ATOM 738 N N . PHE A 1 95 ? 2.931 2.838 -12.204 1.00 88.31 95 PHE A N 1
ATOM 739 C CA . PHE A 1 95 ? 2.467 3.229 -10.874 1.00 88.31 95 PHE A CA 1
ATOM 740 C C . PHE A 1 95 ? 0.989 3.621 -10.859 1.00 88.31 95 PHE A C 1
ATOM 742 O O . PHE A 1 95 ? 0.315 3.351 -9.873 1.00 88.31 95 PHE A O 1
ATOM 749 N N . GLU A 1 96 ? 0.473 4.206 -11.936 1.00 89.06 96 GLU A N 1
ATOM 750 C CA . GLU A 1 96 ? -0.958 4.466 -12.118 1.00 89.06 96 GLU A CA 1
ATOM 751 C C . GLU A 1 96 ? -1.783 3.169 -12.123 1.00 89.06 96 GLU A C 1
ATOM 753 O O . GLU A 1 96 ? -2.796 3.073 -11.419 1.00 89.06 96 GLU A O 1
ATOM 758 N N . ASP A 1 97 ? -1.317 2.143 -12.841 1.00 89.31 97 ASP A N 1
ATOM 759 C CA . ASP A 1 97 ? -1.947 0.820 -12.870 1.00 89.31 97 ASP A CA 1
ATOM 760 C C . ASP A 1 97 ? -1.896 0.155 -11.478 1.00 89.31 97 ASP A C 1
ATOM 762 O O . ASP A 1 97 ? -2.903 -0.362 -10.985 1.00 89.31 97 ASP A O 1
ATOM 766 N N . GLU A 1 98 ? -0.750 0.228 -10.789 1.00 89.31 98 GLU A N 1
ATOM 767 C CA . GLU A 1 98 ? -0.601 -0.279 -9.418 1.00 89.31 98 GLU A CA 1
ATOM 768 C C . GLU A 1 98 ? -1.497 0.465 -8.417 1.00 89.31 98 GLU A C 1
ATOM 770 O O . GLU A 1 98 ? -2.162 -0.173 -7.601 1.00 89.31 98 GLU A O 1
ATOM 775 N N . PHE A 1 99 ? -1.573 1.797 -8.483 1.00 91.88 99 PHE A N 1
ATOM 776 C CA . PHE A 1 99 ? -2.440 2.592 -7.608 1.00 91.88 99 PHE A CA 1
ATOM 777 C C . PHE A 1 99 ? -3.907 2.247 -7.818 1.00 91.88 99 PHE A C 1
ATOM 779 O O . PHE A 1 99 ? -4.634 2.075 -6.843 1.00 91.88 99 PHE A O 1
ATOM 786 N N . THR A 1 100 ? -4.330 2.087 -9.070 1.00 91.75 100 THR A N 1
ATOM 787 C CA . THR A 1 100 ? -5.704 1.703 -9.410 1.00 91.75 100 THR A CA 1
ATOM 788 C C . THR A 1 100 ? -6.042 0.315 -8.861 1.00 91.75 100 THR A C 1
ATOM 790 O O . THR A 1 100 ? -7.111 0.117 -8.284 1.00 91.75 100 THR A O 1
ATOM 793 N N . ARG A 1 101 ? -5.112 -0.643 -8.961 1.00 90.56 101 ARG A N 1
ATOM 794 C CA . ARG A 1 101 ? -5.279 -1.991 -8.398 1.00 90.56 101 ARG A CA 1
ATOM 795 C C . ARG A 1 101 ? -5.371 -1.981 -6.871 1.00 90.56 101 ARG A C 1
ATOM 797 O O . ARG A 1 101 ? -6.211 -2.677 -6.306 1.00 90.56 101 ARG A O 1
ATOM 804 N N . ILE A 1 102 ? -4.514 -1.207 -6.203 1.00 91.06 102 ILE A N 1
ATOM 805 C CA . ILE A 1 102 ? -4.524 -1.061 -4.740 1.00 91.06 102 ILE A CA 1
ATOM 806 C C . ILE A 1 102 ? -5.823 -0.388 -4.286 1.00 91.06 102 ILE A C 1
ATOM 808 O O . ILE A 1 102 ? -6.454 -0.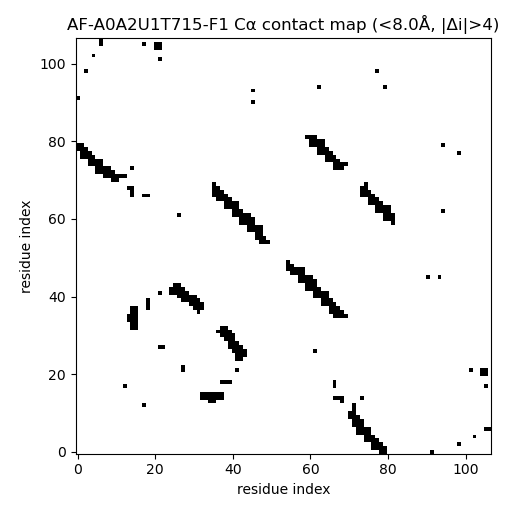844 -3.338 1.00 91.06 102 ILE A O 1
ATOM 812 N N . GLU A 1 103 ? -6.256 0.661 -4.979 1.00 91.38 103 GLU A N 1
ATOM 813 C CA . GLU A 1 103 ? -7.506 1.361 -4.695 1.00 91.38 103 GLU A CA 1
ATOM 814 C C . GLU A 1 103 ? -8.724 0.436 -4.825 1.00 91.38 103 GLU A C 1
ATOM 816 O O . GLU A 1 103 ? -9.576 0.428 -3.938 1.00 91.38 103 GLU A O 1
ATOM 821 N N . ALA A 1 104 ? -8.775 -0.390 -5.874 1.00 90.25 104 ALA A N 1
ATOM 822 C CA . ALA A 1 104 ? -9.839 -1.372 -6.075 1.00 90.25 104 ALA A CA 1
ATOM 823 C C . ALA A 1 104 ? -9.876 -2.467 -4.993 1.00 90.25 104 ALA A C 1
ATOM 825 O O . ALA A 1 104 ? -10.940 -3.004 -4.715 1.00 90.25 104 ALA A O 1
ATOM 826 N N . LEU A 1 105 ? -8.734 -2.801 -4.382 1.00 89.62 105 LEU A N 1
ATOM 827 C CA . LEU A 1 105 ? -8.654 -3.764 -3.277 1.00 89.62 105 LEU A CA 1
ATOM 828 C C . LEU A 1 105 ? -9.106 -3.166 -1.934 1.00 89.62 105 LEU A C 1
ATOM 830 O O . LEU A 1 105 ? -9.513 -3.889 -1.022 1.00 89.62 105 LEU A O 1
ATOM 834 N N . LEU A 1 106 ? -8.941 -1.853 -1.774 1.00 86.88 106 LEU A N 1
ATOM 835 C CA . LEU A 1 106 ? -9.198 -1.160 -0.517 1.00 86.88 106 LEU A CA 1
ATOM 836 C C . LEU A 1 106 ? -10.651 -0.698 -0.364 1.00 86.88 106 LEU A C 1
ATOM 838 O O . LEU A 1 106 ? -11.144 -0.703 0.773 1.00 86.88 106 LEU A O 1
ATOM 842 N N . LYS A 1 107 ? -11.294 -0.327 -1.477 1.00 80.50 107 LYS A N 1
ATOM 843 C CA . LYS A 1 107 ? -12.739 -0.067 -1.581 1.00 80.50 107 LYS A CA 1
ATOM 844 C C . LYS A 1 107 ? -13.550 -1.339 -1.329 1.00 80.50 107 LYS A C 1
ATOM 846 O O . LYS A 1 107 ? -14.629 -1.200 -0.720 1.00 80.50 107 LYS A O 1
#

Nearest PDB structures (foldseek):
  5yfg-assembly1_A  TM=4.884E-01  e=6.070E-01  Homo sapiens
  6huh-assembly1_B  TM=3.867E-01  e=2.438E-01  Klebsiella pneumoniae
  6nhu-assembly1_C  TM=3.205E-01  e=1.428E+00  Agrobacterium fabrum str. C58
  6whl-assembly9_I  TM=2.814E-01  e=8.546E-01  Legionella pneumophila str. Paris
  6ni0-assembly1_A  TM=2.545E-01  e=9.578E-01  Burkholderia thailandensis

Organism: NCBI:txid2080740

Foldseek 3Di:
DKDKDKDQQAQVQFLVNLLVLCPPAAPWDWDDDDRFKTKIKGWDFDADDDPPDDDRDRFTWIWIWIWGDDGRMIMIMIDIDGDDPDDDPVVVVVVVVVVVVSVVSSD

Sequence (107 aa):
MERTITIDCGRDCTAADIARKLKSVSGYREKSMNTDHAVVKVGSEFMARMIGVYITTNYTAPVKIAINRNGSQAHVTMMPTYKVAYAFPKFERFFEDEFTRIEALLK

Mean predicted aligned 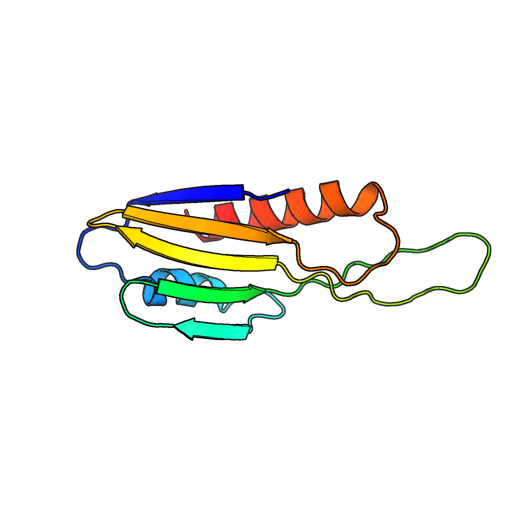error: 6.7 Å

Secondary structure (DSSP, 8-state):
--EEEEEE--TT--HHHHHHHGGGSTT-EEEEE-SSEEEEEEEEEEE---SSS----EEEEEEEEEEEEETTEEEEEEEE----SS--HHHHHHHHHHHHHHHHHH-

pLDDT: mean 82.21, std 12.7, range [48.28, 95.0]

Solvent-accessible surface area (backbone atoms only — not comparable to full-atom values): 6106 Å² total; per-residue (Å²): 125,74,50,74,46,77,44,82,58,44,80,83,56,34,21,46,58,60,54,54,66,46,63,81,40,58,57,50,42,84,74,47,76,44,63,46,37,21,32,36,33,32,34,53,72,46,81,54,78,60,90,93,55,99,42,87,55,79,38,72,45,26,37,38,38,39,29,41,48,56,79,40,34,32,42,38,37,40,34,77,40,74,91,62,99,66,88,53,82,66,52,60,58,51,52,51,52,51,50,51,52,52,50,65,69,71,108